Protein AF-G9KR65-F1 (afdb_monomer_lite)

Secondary structure (DSSP, 8-state):
--STTS-HHHHHHHH--SS-HHHHHHHHHIIIIITTSTTTTTS---HHHHHHHHHHHHTT--TT-S--TTS-HHHH-

Radius of gyration: 12.95 Å; chains: 1; bounding box: 30×24×29 Å

Organism: Mustela putorius furo (NCBI:txid9669)

InterPro domains:
  IPR000198 Rho GTPase-activating protein domain [PF00620] (20-77)
  IPR000198 Rho GTPase-activating protein domain [PS50238] (6-77)
  IPR008936 Rho GTPase activation protein [G3DSA:1.10.555.10] (1-77)
  IPR008936 Rho GTPase activation protein [SSF48350] (3-77)
  IPR051627 SLIT-ROBO Rho GTPase-activating [PTHR14166] (1-77)

Structure (mmCIF, N/CA/C/O backbone):
data_AF-G9KR65-F1
#
_entry.id   AF-G9KR65-F1
#
loop_
_atom_site.group_PDB
_atom_site.id
_atom_site.type_symbol
_atom_site.label_atom_id
_atom_site.label_alt_id
_atom_site.label_comp_id
_atom_site.label_asym_id
_atom_site.label_entity_id
_atom_site.label_seq_id
_atom_site.pdbx_PDB_ins_code
_atom_site.Cartn_x
_atom_site.Cartn_y
_atom_site.Cartn_z
_atom_site.occupancy
_atom_site.B_iso_or_equiv
_atom_site.auth_seq_id
_atom_site.auth_comp_id
_atom_site.auth_asym_id
_atom_site.auth_atom_id
_atom_site.pdbx_PDB_model_num
ATOM 1 N N . HIS A 1 1 ? 14.905 -8.891 -5.624 1.00 73.19 1 HIS A N 1
ATOM 2 C CA . HIS A 1 1 ? 14.631 -7.488 -5.997 1.00 73.19 1 HIS A CA 1
ATOM 3 C C . HIS A 1 1 ? 14.327 -6.712 -4.719 1.00 73.19 1 HIS A C 1
ATOM 5 O O . HIS A 1 1 ? 13.809 -7.315 -3.791 1.00 73.19 1 HIS A O 1
ATOM 11 N N . LYS A 1 2 ? 14.687 -5.427 -4.629 1.00 82.44 2 LYS A N 1
ATOM 12 C CA . LYS A 1 2 ? 14.310 -4.582 -3.483 1.00 82.44 2 LYS A CA 1
ATOM 13 C C . LYS A 1 2 ? 12.926 -4.001 -3.751 1.00 82.44 2 LYS A C 1
ATOM 15 O O . LYS A 1 2 ? 12.750 -3.418 -4.822 1.00 82.44 2 LYS A O 1
ATOM 20 N N . LEU A 1 3 ? 11.974 -4.172 -2.837 1.00 91.94 3 LEU A N 1
ATOM 21 C CA . LEU A 1 3 ? 10.598 -3.738 -3.073 1.00 91.94 3 LEU A CA 1
ATOM 22 C C . LEU A 1 3 ? 10.439 -2.230 -2.843 1.00 91.94 3 LEU A C 1
ATOM 24 O O . LEU A 1 3 ? 9.932 -1.521 -3.709 1.00 91.94 3 LEU A O 1
ATOM 28 N N . PHE A 1 4 ? 10.937 -1.713 -1.718 1.00 94.81 4 PHE A N 1
ATOM 29 C CA . PHE A 1 4 ? 10.892 -0.286 -1.411 1.00 94.81 4 PHE A CA 1
ATOM 30 C C . PHE A 1 4 ? 12.205 0.397 -1.792 1.00 94.81 4 PHE A C 1
ATOM 32 O O . PHE A 1 4 ? 13.300 -0.121 -1.570 1.00 94.81 4 PHE A O 1
ATOM 39 N N . ASN A 1 5 ? 12.121 1.619 -2.323 1.00 93.88 5 ASN A N 1
ATOM 40 C CA . ASN A 1 5 ? 13.274 2.370 -2.844 1.00 93.88 5 ASN A CA 1
ATOM 41 C C . ASN A 1 5 ? 14.029 1.643 -3.981 1.00 93.88 5 ASN A C 1
ATOM 43 O O . ASN A 1 5 ? 15.199 1.940 -4.228 1.00 93.88 5 ASN A O 1
ATOM 47 N N . GLY A 1 6 ? 13.396 0.655 -4.622 1.00 93.12 6 GLY A N 1
ATOM 48 C CA . GLY A 1 6 ? 13.898 -0.019 -5.816 1.00 93.12 6 GLY A CA 1
ATOM 49 C C . GLY A 1 6 ? 13.440 0.679 -7.099 1.00 93.12 6 GLY A C 1
ATOM 50 O O . GLY A 1 6 ? 12.574 1.551 -7.077 1.00 93.12 6 GLY A O 1
ATOM 51 N N . CYS A 1 7 ? 14.022 0.288 -8.233 1.00 95.25 7 CYS A N 1
ATOM 52 C CA . CYS A 1 7 ? 13.548 0.728 -9.544 1.00 95.25 7 CYS A CA 1
ATOM 53 C C . CYS A 1 7 ? 12.367 -0.143 -9.991 1.00 95.25 7 CYS A C 1
ATOM 55 O O . CYS A 1 7 ? 12.487 -1.368 -10.023 1.00 95.25 7 CYS A O 1
ATOM 57 N N . MET A 1 8 ? 11.259 0.487 -10.386 1.00 93.94 8 MET A N 1
ATOM 58 C CA . MET A 1 8 ? 10.051 -0.211 -10.833 1.00 93.94 8 MET A CA 1
ATOM 59 C C . MET A 1 8 ? 10.293 -1.061 -12.090 1.00 93.94 8 MET A C 1
ATOM 61 O O . MET A 1 8 ? 9.846 -2.200 -12.161 1.00 93.94 8 MET A O 1
ATOM 65 N N . GLU A 1 9 ? 11.050 -0.558 -13.069 1.00 95.56 9 GLU A N 1
ATOM 66 C CA . GLU A 1 9 ? 11.363 -1.317 -14.290 1.00 95.56 9 GLU A CA 1
ATOM 67 C C . GLU A 1 9 ? 12.193 -2.571 -13.986 1.00 95.56 9 GLU A C 1
ATOM 69 O O . GLU A 1 9 ? 11.942 -3.642 -14.540 1.00 95.56 9 GLU A O 1
ATOM 74 N N . ALA A 1 10 ? 13.157 -2.449 -13.067 1.00 95.38 10 ALA A N 1
ATOM 75 C CA . ALA A 1 10 ? 13.954 -3.581 -12.607 1.00 95.38 10 ALA A CA 1
ATOM 76 C C . ALA A 1 10 ? 13.091 -4.588 -11.836 1.00 95.38 10 ALA A C 1
ATOM 78 O O . ALA A 1 10 ? 13.220 -5.785 -12.066 1.00 95.38 10 ALA A O 1
ATOM 79 N N . PHE A 1 11 ? 12.172 -4.114 -10.983 1.00 94.56 11 PHE A N 1
ATOM 80 C CA . PHE A 1 11 ? 11.198 -4.974 -10.311 1.00 94.56 11 PHE A CA 1
ATOM 81 C C . PHE A 1 11 ? 10.404 -5.800 -11.326 1.00 94.56 11 PHE A C 1
ATOM 83 O O . PHE A 1 11 ? 10.427 -7.021 -11.232 1.00 94.56 11 PHE A O 1
ATOM 90 N N . ILE A 1 12 ? 9.773 -5.157 -12.316 1.00 95.50 12 ILE A N 1
ATOM 91 C CA . ILE A 1 12 ? 8.938 -5.841 -13.316 1.00 95.50 12 ILE A CA 1
ATOM 92 C C . ILE A 1 12 ? 9.759 -6.884 -14.084 1.00 95.50 12 ILE A C 1
ATOM 94 O O . ILE A 1 12 ? 9.297 -8.002 -14.305 1.00 95.50 12 ILE A O 1
ATOM 98 N N . LYS A 1 13 ? 10.991 -6.536 -14.472 1.00 95.69 13 LYS A N 1
ATOM 99 C CA . LYS A 1 13 ? 11.887 -7.445 -15.196 1.00 95.69 13 LYS A CA 1
ATOM 100 C C . LYS A 1 13 ? 12.313 -8.653 -14.354 1.00 95.69 13 LYS A C 1
ATOM 102 O O . LYS A 1 13 ? 12.379 -9.755 -14.891 1.00 95.69 13 LYS A O 1
ATOM 107 N N . ASP A 1 14 ? 12.608 -8.447 -13.072 1.00 94.44 14 ASP A N 1
ATOM 108 C CA . ASP A 1 14 ? 13.135 -9.485 -12.180 1.00 94.44 14 ASP A CA 1
ATOM 109 C C . ASP A 1 14 ? 12.034 -10.380 -11.591 1.00 94.44 14 ASP A C 1
ATOM 111 O O . ASP A 1 14 ? 12.252 -11.576 -11.402 1.00 94.44 14 ASP A O 1
ATOM 115 N N . SER A 1 15 ? 10.873 -9.813 -11.251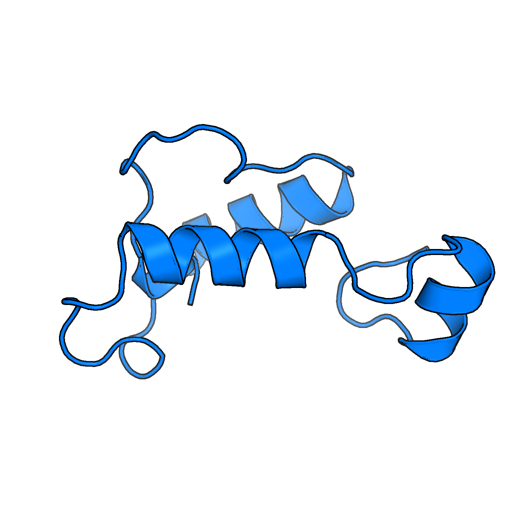 1.00 92.44 15 SER A N 1
ATOM 116 C CA . SER A 1 15 ? 9.752 -10.536 -10.632 1.00 92.44 15 SER A CA 1
ATOM 117 C C . SER A 1 15 ? 8.767 -11.104 -11.655 1.00 92.44 15 SER A C 1
ATOM 119 O O . SER A 1 15 ? 8.045 -12.049 -11.345 1.00 92.44 15 SER A O 1
ATOM 121 N N . GLY A 1 16 ? 8.704 -10.525 -12.860 1.00 94.44 16 GLY A N 1
ATOM 122 C CA . GLY A 1 16 ? 7.679 -10.827 -13.863 1.00 94.44 16 GLY A CA 1
ATOM 123 C C . GLY A 1 16 ? 6.290 -10.270 -13.525 1.00 94.44 16 GLY A C 1
ATOM 124 O O . GLY A 1 16 ? 5.344 -10.496 -14.278 1.00 94.44 16 GLY A O 1
ATOM 125 N N . GLN A 1 17 ? 6.145 -9.545 -12.413 1.00 93.88 17 GLN A N 1
ATOM 126 C CA . GLN A 1 17 ? 4.880 -8.954 -11.985 1.00 93.88 17 GLN A CA 1
ATOM 127 C C . GLN A 1 17 ? 4.767 -7.520 -12.504 1.00 93.88 17 GLN A C 1
ATOM 129 O O . GLN A 1 17 ? 5.652 -6.697 -12.276 1.00 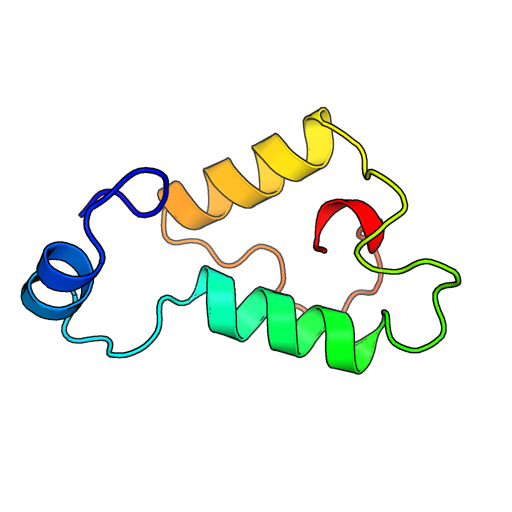93.88 17 GLN A O 1
ATOM 134 N N . ALA A 1 18 ? 3.655 -7.199 -13.169 1.00 94.69 18 ALA A N 1
ATOM 135 C CA . ALA A 1 18 ? 3.396 -5.842 -13.657 1.00 94.69 18 ALA A CA 1
ATOM 136 C C . ALA A 1 18 ? 3.094 -4.854 -12.517 1.00 94.69 18 ALA A C 1
ATOM 138 O O . ALA A 1 18 ? 3.381 -3.663 -12.637 1.00 94.69 18 ALA A O 1
ATOM 139 N N . ILE A 1 19 ? 2.520 -5.352 -11.417 1.00 95.19 19 ILE A N 1
ATOM 140 C CA . ILE A 1 19 ? 2.139 -4.574 -10.240 1.00 95.19 19 ILE A CA 1
ATOM 141 C C . ILE A 1 19 ? 2.750 -5.255 -9.004 1.00 95.19 19 ILE A C 1
ATOM 143 O O . ILE A 1 19 ? 2.602 -6.468 -8.854 1.00 95.19 19 ILE A O 1
ATOM 147 N N . PRO A 1 20 ? 3.463 -4.527 -8.127 1.00 95.62 20 PRO A N 1
ATOM 148 C CA . PRO A 1 20 ? 3.994 -5.098 -6.900 1.00 95.62 20 PRO A CA 1
ATOM 149 C C . PRO A 1 20 ? 2.879 -5.482 -5.927 1.00 95.62 20 PRO A C 1
ATOM 151 O O . PRO A 1 20 ? 1.931 -4.719 -5.742 1.00 95.62 20 PRO A O 1
ATOM 154 N N . LEU A 1 21 ? 3.044 -6.606 -5.225 1.00 94.69 21 LEU A N 1
ATOM 155 C CA . LEU A 1 21 ? 2.049 -7.122 -4.277 1.00 94.69 21 LEU A CA 1
ATOM 156 C C . LEU A 1 21 ? 1.644 -6.103 -3.197 1.00 94.69 21 LEU A C 1
ATOM 158 O O . LEU A 1 21 ? 0.470 -6.008 -2.859 1.00 94.69 21 LEU A O 1
ATOM 162 N N . VAL A 1 22 ? 2.587 -5.290 -2.704 1.00 96.56 22 VAL A N 1
ATOM 163 C CA . VAL A 1 22 ? 2.295 -4.202 -1.749 1.00 96.56 22 VAL A CA 1
ATOM 164 C C . VAL A 1 22 ? 1.267 -3.207 -2.291 1.00 96.56 22 VAL A C 1
ATOM 166 O O . VAL A 1 22 ? 0.408 -2.745 -1.549 1.00 96.56 22 VAL A O 1
ATOM 169 N N . VAL A 1 23 ? 1.308 -2.903 -3.591 1.00 97.19 23 VAL A N 1
ATOM 170 C CA . VAL A 1 23 ? 0.370 -1.964 -4.216 1.00 97.19 23 VAL A CA 1
ATOM 171 C C . VAL A 1 23 ? -1.019 -2.591 -4.287 1.00 97.19 23 VAL A C 1
ATOM 173 O O . VAL A 1 23 ? -1.988 -1.975 -3.848 1.00 97.19 23 VAL A O 1
ATOM 176 N N . GLU A 1 24 ? -1.126 -3.820 -4.794 1.00 96.88 24 GLU A N 1
ATOM 177 C CA . GLU A 1 24 ? -2.415 -4.514 -4.908 1.00 96.88 24 GLU A CA 1
ATOM 178 C C . GLU A 1 24 ? -3.057 -4.752 -3.539 1.00 96.88 24 GLU A C 1
ATOM 180 O O . GLU A 1 24 ? -4.247 -4.486 -3.352 1.00 96.88 24 GLU A O 1
ATOM 185 N N . SER A 1 25 ? -2.266 -5.211 -2.568 1.00 96.75 25 SER A N 1
ATOM 186 C CA . SER A 1 25 ? -2.763 -5.571 -1.245 1.00 96.75 25 SER A CA 1
ATOM 187 C C . SER A 1 25 ? -3.187 -4.346 -0.431 1.00 96.75 25 SER A C 1
ATOM 189 O O . SER A 1 25 ? -4.298 -4.337 0.102 1.00 96.75 25 SER A O 1
ATOM 191 N N . CYS A 1 26 ? -2.396 -3.263 -0.419 1.00 97.31 26 CYS A N 1
ATOM 192 C CA . CYS A 1 26 ? -2.808 -2.017 0.237 1.00 97.31 26 CYS A CA 1
ATOM 193 C C . CYS A 1 26 ? -4.083 -1.439 -0.395 1.00 97.31 26 CYS A C 1
ATOM 195 O O . CYS A 1 26 ? -5.001 -1.056 0.329 1.00 97.31 26 CYS A O 1
ATOM 197 N N . ILE A 1 27 ? -4.193 -1.423 -1.732 1.00 97.38 27 ILE A N 1
ATOM 198 C CA . ILE A 1 27 ? -5.407 -0.946 -2.417 1.00 97.38 27 ILE A CA 1
ATOM 199 C C . ILE A 1 27 ? -6.619 -1.795 -2.026 1.00 97.38 27 ILE A C 1
ATOM 201 O O . ILE A 1 27 ? -7.670 -1.245 -1.690 1.00 97.38 27 ILE A O 1
ATOM 205 N N . ARG A 1 28 ? -6.491 -3.128 -2.043 1.00 96.38 28 ARG A N 1
ATOM 206 C CA . ARG A 1 28 ? -7.563 -4.042 -1.627 1.00 96.38 28 ARG A CA 1
ATOM 207 C C . ARG A 1 28 ? -7.991 -3.767 -0.186 1.00 96.38 28 ARG A C 1
ATOM 209 O O . ARG A 1 28 ? -9.181 -3.583 0.055 1.00 96.38 28 ARG A O 1
ATOM 216 N N . TYR A 1 29 ? -7.043 -3.692 0.745 1.00 96.75 29 TYR A N 1
ATOM 217 C CA . TYR A 1 29 ? -7.329 -3.469 2.162 1.00 96.75 29 TYR A CA 1
ATOM 218 C C . TYR A 1 29 ? -8.018 -2.114 2.397 1.00 96.75 29 TYR A C 1
ATOM 220 O O . TYR A 1 29 ? -9.025 -2.036 3.100 1.00 96.75 29 TYR A O 1
ATOM 228 N N . ILE A 1 30 ? -7.552 -1.048 1.738 1.00 96.25 30 ILE A N 1
ATOM 229 C CA . ILE A 1 30 ? -8.167 0.284 1.840 1.00 96.25 30 ILE A CA 1
ATOM 230 C C . ILE A 1 30 ? -9.573 0.309 1.237 1.00 96.25 30 ILE A C 1
ATOM 232 O O . ILE A 1 30 ? -10.469 0.933 1.807 1.00 96.25 30 ILE A O 1
ATOM 236 N N . ASN A 1 31 ? -9.804 -0.409 0.137 1.00 95.62 31 ASN A N 1
ATOM 237 C CA . ASN A 1 31 ? -11.139 -0.543 -0.443 1.00 95.62 31 ASN A CA 1
ATOM 238 C C . ASN A 1 31 ? -12.112 -1.287 0.482 1.00 95.62 31 ASN A C 1
ATOM 240 O O . ASN A 1 31 ? -13.291 -0.939 0.519 1.00 95.62 31 ASN A O 1
ATOM 244 N N . LEU A 1 32 ? -11.634 -2.289 1.225 1.00 94.38 32 LEU A N 1
ATOM 245 C CA . LEU A 1 32 ? -12.460 -3.070 2.147 1.00 94.38 32 LEU A CA 1
ATOM 246 C C . LEU A 1 32 ? -12.765 -2.311 3.446 1.00 94.38 32 LEU A C 1
ATOM 248 O O . LEU A 1 32 ? -13.910 -2.317 3.897 1.00 94.38 32 LEU A O 1
ATOM 252 N N . TYR A 1 33 ? -11.769 -1.640 4.032 1.00 94.69 33 TYR A N 1
ATOM 253 C CA . TYR A 1 33 ? -11.867 -1.131 5.408 1.00 94.69 33 TYR A CA 1
ATOM 254 C C . TYR A 1 33 ? -11.723 0.391 5.542 1.00 94.69 33 TYR A C 1
ATOM 256 O O . TYR A 1 33 ? -12.124 0.958 6.557 1.00 94.69 33 TYR A O 1
ATOM 264 N N . GLY A 1 34 ? -11.180 1.081 4.536 1.00 94.38 34 GLY A N 1
ATOM 265 C CA . GLY A 1 34 ? -10.741 2.475 4.664 1.00 94.38 34 GLY A CA 1
ATOM 266 C C . GLY A 1 34 ? -11.619 3.541 4.020 1.00 94.38 34 GLY A C 1
ATOM 267 O O . GLY A 1 34 ? -11.425 4.722 4.295 1.00 94.38 34 GLY A O 1
ATOM 268 N N . LEU A 1 35 ? -12.604 3.177 3.195 1.00 94.75 35 LEU A N 1
ATOM 269 C CA . LEU A 1 35 ? -13.360 4.166 2.406 1.00 94.75 35 LEU A CA 1
ATOM 270 C C . LEU A 1 35 ? -14.220 5.124 3.244 1.00 94.75 35 LEU A C 1
ATOM 272 O O . LEU A 1 35 ? -14.560 6.208 2.777 1.00 94.75 35 LEU A O 1
ATOM 276 N N . GLN A 1 36 ? -14.570 4.738 4.473 1.00 94.12 36 GLN A N 1
ATOM 277 C CA . GLN A 1 36 ? -15.308 5.595 5.409 1.00 94.12 36 GLN A CA 1
ATOM 278 C C . GLN A 1 36 ? -14.383 6.381 6.355 1.00 94.12 36 GLN A C 1
ATOM 280 O O . GLN A 1 36 ? -14.863 7.203 7.135 1.00 94.12 36 GLN A O 1
ATOM 285 N N . GLN A 1 37 ? -13.063 6.162 6.293 1.00 95.50 37 GLN A N 1
ATOM 286 C CA . GLN A 1 37 ? -12.100 6.855 7.142 1.00 95.50 37 GLN A CA 1
ATOM 287 C C . GLN A 1 37 ? -11.978 8.322 6.721 1.00 95.50 37 GLN A C 1
ATOM 289 O O . GLN A 1 37 ? -11.528 8.661 5.621 1.00 95.50 37 GLN A O 1
ATOM 294 N N . GLN A 1 38 ? -12.326 9.229 7.633 1.00 96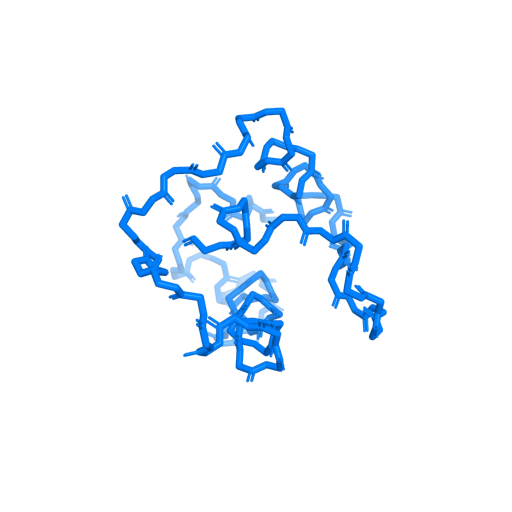.44 38 GLN A N 1
ATOM 295 C CA . GLN A 1 38 ? -12.176 10.655 7.389 1.00 96.44 38 GLN A CA 1
ATOM 296 C C . GLN A 1 38 ? -10.695 11.017 7.228 1.00 96.44 38 GLN A C 1
ATOM 298 O O . GLN A 1 38 ? -9.894 10.861 8.144 1.00 96.44 38 GLN A O 1
ATOM 303 N N . GLY A 1 39 ? -10.341 11.582 6.073 1.00 96.56 39 GLY A N 1
ATOM 304 C CA . GLY A 1 39 ? -8.962 11.992 5.813 1.00 96.56 39 GLY A CA 1
ATOM 305 C C . GLY A 1 39 ? -8.005 10.836 5.527 1.00 96.56 39 GLY A C 1
ATOM 306 O O . GLY A 1 39 ? -6.807 11.013 5.737 1.00 96.56 39 GLY A O 1
ATOM 307 N N . ILE A 1 40 ? -8.508 9.705 5.022 1.00 96.38 40 ILE A N 1
ATOM 308 C CA . ILE A 1 40 ? -7.683 8.655 4.410 1.00 96.38 40 ILE A CA 1
ATOM 309 C C . ILE A 1 40 ? -6.669 9.269 3.425 1.00 96.38 40 ILE A C 1
ATOM 311 O O . ILE A 1 40 ? -6.997 10.224 2.714 1.00 96.38 40 ILE A O 1
ATOM 315 N N . PHE A 1 41 ? -5.426 8.777 3.444 1.00 97.50 41 PHE A N 1
ATOM 316 C CA . PHE A 1 41 ? -4.250 9.328 2.740 1.00 97.50 41 PHE A CA 1
ATOM 317 C C . PHE A 1 41 ? -3.743 10.707 3.204 1.00 97.50 41 PHE A C 1
ATOM 319 O O . PHE A 1 41 ? -2.747 11.203 2.679 1.00 97.50 41 PHE A O 1
ATOM 326 N N . ARG A 1 42 ? -4.406 11.363 4.164 1.00 97.31 42 ARG A N 1
ATOM 327 C CA . ARG A 1 42 ? -3.973 12.662 4.715 1.00 97.31 42 ARG A CA 1
ATOM 328 C C . ARG A 1 42 ? -3.534 12.562 6.170 1.00 97.31 42 ARG A C 1
ATOM 330 O O . ARG A 1 42 ? -2.603 13.257 6.570 1.00 97.31 42 ARG A O 1
ATOM 337 N N . VAL A 1 43 ? -4.245 11.775 6.974 1.00 96.69 43 VAL A N 1
ATOM 338 C CA . VAL A 1 43 ? -3.904 11.547 8.382 1.00 96.69 43 VAL A CA 1
ATOM 339 C C . VAL A 1 43 ? -2.753 10.538 8.438 1.00 96.69 43 VAL A C 1
ATOM 341 O O . VAL A 1 43 ? -2.881 9.482 7.827 1.00 96.69 43 VAL A O 1
ATOM 344 N N . PRO A 1 44 ? -1.633 10.837 9.123 1.00 96.56 44 PRO A N 1
ATOM 345 C CA . PRO A 1 44 ? -0.523 9.898 9.216 1.00 96.56 44 PRO A CA 1
ATOM 346 C C . PRO A 1 44 ? -0.867 8.736 10.152 1.00 96.56 44 PRO A C 1
ATOM 348 O O . PRO A 1 44 ? -1.403 8.958 11.238 1.00 96.56 44 PRO A O 1
ATOM 351 N N . GLY A 1 45 ? -0.494 7.520 9.760 1.00 96.50 45 GLY A N 1
ATOM 352 C CA . GLY A 1 45 ? -0.492 6.357 10.643 1.00 96.50 45 GLY A CA 1
ATOM 353 C C . GLY A 1 45 ? 0.723 6.272 11.564 1.00 96.50 45 GLY A C 1
ATOM 354 O O . GLY A 1 45 ? 1.620 7.127 11.579 1.00 96.50 45 GLY A O 1
ATOM 355 N N . SER A 1 46 ? 0.768 5.185 12.328 1.00 96.81 46 SER A N 1
ATOM 356 C CA . SER A 1 46 ? 1.870 4.869 13.234 1.00 96.81 46 SER A CA 1
ATOM 357 C C . SER A 1 46 ? 3.138 4.512 12.458 1.00 96.81 46 SER A C 1
ATOM 359 O O . SER A 1 46 ? 3.170 3.541 11.708 1.00 96.81 46 SER A O 1
ATOM 361 N N . GLN A 1 47 ? 4.238 5.234 12.698 1.00 97.69 47 GLN A N 1
ATOM 362 C CA . GLN A 1 47 ? 5.532 4.925 12.071 1.00 97.69 47 GLN A CA 1
ATOM 363 C C . GLN A 1 47 ? 6.044 3.519 12.407 1.00 97.69 47 GLN A C 1
ATOM 365 O O . GLN A 1 47 ? 6.739 2.911 11.598 1.00 97.69 47 GLN A O 1
ATOM 370 N N . VAL A 1 48 ? 5.720 2.999 13.594 1.00 97.50 48 VAL A N 1
ATOM 371 C CA . VAL A 1 48 ? 6.092 1.631 13.980 1.00 97.50 48 VAL A CA 1
ATOM 372 C C . VAL A 1 48 ? 5.366 0.632 13.082 1.00 97.50 48 VAL A C 1
ATOM 374 O O . VAL A 1 48 ? 6.007 -0.201 12.452 1.00 97.50 48 VAL A O 1
ATOM 377 N N . GLU A 1 49 ? 4.053 0.792 12.928 1.00 96.81 49 GLU A N 1
ATOM 378 C CA . GLU A 1 49 ? 3.230 -0.118 12.131 1.00 96.81 49 GLU A CA 1
ATOM 379 C C . GLU A 1 49 ? 3.531 -0.017 10.630 1.00 96.81 49 GLU A C 1
ATOM 381 O O . GLU A 1 49 ? 3.663 -1.041 9.966 1.00 96.81 49 GLU A O 1
ATOM 386 N N . VAL A 1 50 ? 3.745 1.195 10.102 1.00 97.69 50 VAL A N 1
ATOM 387 C CA . VAL A 1 50 ? 4.204 1.409 8.716 1.00 97.69 50 VAL A CA 1
ATOM 388 C C . VAL A 1 50 ? 5.509 0.649 8.454 1.00 97.69 50 VAL A C 1
ATOM 390 O O . VAL A 1 50 ? 5.663 0.000 7.417 1.00 97.69 50 VAL A O 1
ATOM 393 N N . ASN A 1 51 ? 6.457 0.699 9.396 1.00 97.62 51 ASN A N 1
ATOM 394 C CA . ASN A 1 51 ? 7.717 -0.030 9.271 1.00 97.62 51 ASN A CA 1
ATOM 395 C C . ASN A 1 51 ? 7.516 -1.548 9.353 1.00 97.62 51 ASN A C 1
ATOM 397 O O . ASN A 1 51 ? 8.154 -2.276 8.592 1.00 97.62 51 ASN A O 1
ATOM 401 N N . ASP A 1 52 ? 6.625 -2.032 10.214 1.00 97.12 52 ASP A N 1
ATOM 402 C CA . ASP A 1 52 ? 6.319 -3.461 10.333 1.00 97.12 52 ASP A CA 1
ATOM 403 C C . ASP A 1 52 ? 5.656 -4.015 9.061 1.00 97.12 52 ASP A C 1
ATOM 405 O O . ASP A 1 52 ? 6.057 -5.074 8.562 1.00 97.12 52 ASP A O 1
ATOM 409 N N . ILE A 1 53 ? 4.707 -3.270 8.481 1.00 96.81 53 ILE A N 1
ATOM 410 C CA . ILE A 1 53 ? 4.061 -3.596 7.200 1.00 96.81 53 ILE A CA 1
ATOM 411 C C . ILE A 1 53 ? 5.114 -3.648 6.090 1.00 96.81 53 ILE A C 1
ATOM 413 O O . ILE A 1 53 ? 5.250 -4.659 5.395 1.00 96.81 53 ILE A O 1
ATOM 417 N N . LYS A 1 54 ? 5.923 -2.590 5.967 1.00 97.12 54 LYS A N 1
ATOM 418 C CA . LYS A 1 54 ? 7.013 -2.503 4.989 1.00 97.12 54 LYS A CA 1
ATOM 419 C C . LYS A 1 54 ? 7.982 -3.680 5.101 1.00 97.12 54 LYS A C 1
ATOM 421 O O . LYS A 1 54 ? 8.316 -4.299 4.094 1.00 97.12 54 LYS A O 1
ATOM 426 N N . ASN A 1 55 ? 8.440 -3.987 6.314 1.00 96.88 55 ASN A N 1
ATOM 427 C CA . ASN A 1 55 ? 9.400 -5.060 6.557 1.00 96.88 55 ASN A CA 1
ATOM 428 C C . ASN A 1 55 ? 8.828 -6.435 6.200 1.00 96.88 55 ASN A C 1
ATOM 430 O O . ASN A 1 55 ? 9.580 -7.297 5.755 1.00 96.88 55 ASN A O 1
ATOM 434 N N . SER A 1 56 ? 7.525 -6.645 6.388 1.00 96.44 56 SER A N 1
ATOM 435 C CA . SER A 1 56 ? 6.859 -7.899 6.021 1.00 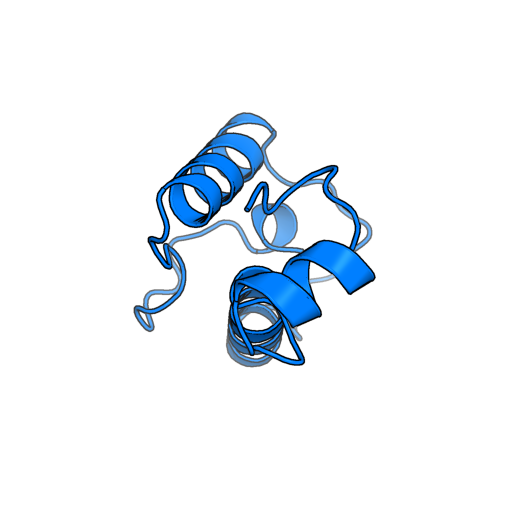96.44 56 SER A CA 1
ATOM 436 C C . SER A 1 56 ? 6.805 -8.070 4.503 1.00 96.44 56 SER A C 1
ATOM 438 O O . SER A 1 56 ? 7.260 -9.090 3.988 1.00 96.44 56 SER A O 1
ATOM 440 N N . PHE A 1 57 ? 6.426 -7.021 3.771 1.00 96.56 57 PHE A N 1
ATOM 441 C CA . PHE A 1 57 ? 6.485 -7.035 2.309 1.00 96.56 57 PHE A CA 1
ATOM 442 C C . PHE A 1 57 ? 7.912 -7.211 1.756 1.00 96.56 57 PHE A C 1
ATOM 444 O O . PHE A 1 57 ? 8.103 -7.952 0.795 1.00 96.56 57 PHE A O 1
ATOM 451 N N . GLU A 1 58 ? 8.938 -6.609 2.371 1.00 95.19 58 GLU A N 1
ATOM 452 C CA . GLU A 1 58 ? 10.346 -6.836 1.978 1.00 95.19 58 GLU A CA 1
ATOM 453 C C . GLU A 1 58 ? 10.819 -8.282 2.228 1.00 95.19 58 GLU A C 1
ATOM 455 O O . GLU A 1 58 ? 11.739 -8.746 1.555 1.00 95.19 58 GLU A O 1
ATOM 460 N N . ARG A 1 59 ? 10.194 -9.022 3.158 1.00 94.31 59 ARG A N 1
ATOM 461 C CA . ARG A 1 59 ? 10.428 -10.469 3.345 1.00 94.31 59 ARG A CA 1
ATOM 462 C C . ARG A 1 59 ? 9.654 -11.342 2.349 1.00 94.31 59 ARG A C 1
ATOM 464 O O . ARG A 1 59 ? 9.870 -12.551 2.324 1.00 94.31 59 ARG A O 1
ATOM 471 N N . GLY A 1 60 ? 8.791 -10.751 1.520 1.00 92.44 60 GLY A N 1
ATOM 472 C CA . GLY A 1 60 ? 7.900 -11.471 0.607 1.00 92.44 60 GLY A CA 1
ATOM 473 C C . GLY A 1 60 ? 6.606 -11.968 1.260 1.00 92.44 60 GLY A C 1
ATOM 474 O O . GLY A 1 60 ? 5.920 -12.801 0.675 1.00 92.44 60 GLY A O 1
ATOM 475 N N . GLU A 1 61 ? 6.277 -11.479 2.458 1.00 94.62 61 GLU A N 1
ATOM 476 C CA . GLU A 1 61 ? 5.015 -11.756 3.152 1.00 94.62 61 GLU A CA 1
ATOM 477 C C . GLU A 1 61 ? 3.965 -10.692 2.791 1.00 94.62 61 GLU A C 1
ATOM 479 O O . GLU A 1 61 ? 4.310 -9.541 2.523 1.00 94.62 61 GLU A O 1
ATOM 484 N N . ASP A 1 62 ? 2.679 -11.048 2.833 1.00 95.31 62 ASP A N 1
ATOM 485 C CA . ASP A 1 62 ? 1.574 -10.086 2.734 1.00 95.31 62 ASP A CA 1
ATOM 486 C C . ASP A 1 62 ? 0.879 -9.953 4.099 1.00 95.31 62 ASP A C 1
ATOM 488 O O . ASP A 1 62 ? 0.060 -10.804 4.451 1.00 95.31 62 ASP A O 1
ATOM 492 N N . PRO A 1 63 ? 1.189 -8.911 4.894 1.00 94.62 63 PRO A N 1
ATOM 493 C CA . PRO A 1 63 ? 0.607 -8.726 6.222 1.00 94.62 63 PRO A CA 1
ATOM 494 C C . PRO A 1 63 ? -0.865 -8.281 6.192 1.00 94.62 63 PRO A C 1
ATOM 496 O O . PRO A 1 63 ? -1.448 -8.090 7.258 1.00 94.62 63 PRO A O 1
ATOM 499 N N . LEU A 1 64 ? -1.445 -8.065 5.003 1.00 95.38 64 LEU A N 1
ATOM 500 C CA . LEU A 1 64 ? -2.815 -7.584 4.798 1.00 95.38 64 LEU A CA 1
ATOM 501 C C . LEU A 1 64 ? -3.699 -8.626 4.093 1.00 95.38 64 LEU A C 1
ATOM 503 O O . LEU A 1 64 ? -4.828 -8.312 3.707 1.00 95.38 64 LEU A O 1
ATOM 507 N N . VAL A 1 65 ? -3.187 -9.838 3.843 1.00 91.94 65 VAL A N 1
ATOM 508 C CA . VAL A 1 65 ? -3.908 -10.898 3.114 1.00 91.94 65 VAL A CA 1
ATOM 509 C C . VAL A 1 65 ? -5.147 -11.384 3.862 1.00 91.94 65 VAL A C 1
ATOM 511 O O . VAL A 1 65 ? -6.151 -11.702 3.228 1.00 91.94 65 VAL A O 1
ATOM 514 N N . ASP A 1 66 ? -5.090 -11.391 5.193 1.00 82.56 66 ASP A N 1
ATOM 515 C CA . ASP A 1 66 ? -6.188 -11.833 6.042 1.00 82.56 66 ASP A CA 1
ATOM 516 C C . ASP A 1 66 ? -7.245 -10.728 6.187 1.00 82.56 66 ASP A C 1
ATOM 518 O O . ASP A 1 66 ? -6.920 -9.563 6.416 1.00 82.56 66 ASP A O 1
ATOM 522 N N . ASP A 1 67 ? -8.527 -11.100 6.102 1.00 67.69 67 ASP A N 1
ATOM 523 C CA . ASP A 1 67 ? -9.682 -10.185 6.167 1.00 67.69 67 ASP A CA 1
ATOM 524 C C . ASP A 1 67 ? -9.972 -9.652 7.595 1.00 67.69 67 ASP A C 1
ATOM 526 O O . ASP A 1 67 ? -11.122 -9.402 7.977 1.00 67.69 67 ASP A O 1
ATOM 530 N N . GLN A 1 68 ? -8.935 -9.490 8.417 1.00 70.56 68 GLN A N 1
ATOM 531 C CA . GLN A 1 68 ? -9.044 -8.966 9.774 1.00 70.56 68 GLN A CA 1
ATOM 532 C C . GLN A 1 68 ? -8.780 -7.458 9.774 1.00 70.56 68 GLN A C 1
ATOM 534 O O . GLN A 1 68 ? -7.692 -7.001 9.431 1.00 70.56 68 GLN A O 1
ATOM 539 N N . ASN A 1 69 ? -9.771 -6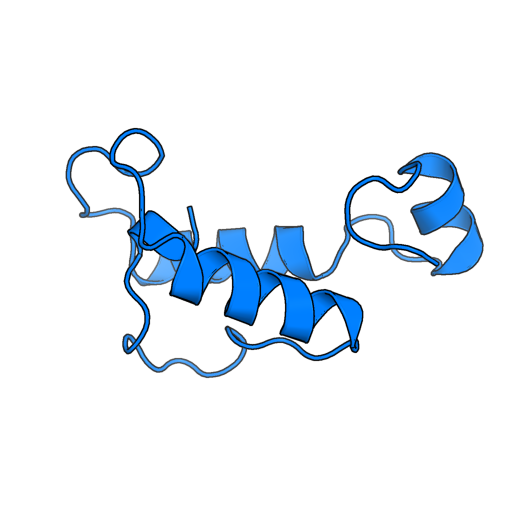.675 10.211 1.00 74.12 69 ASN A N 1
ATOM 540 C CA . ASN A 1 69 ? -9.662 -5.222 10.375 1.00 74.12 69 ASN A CA 1
ATOM 541 C C . ASN A 1 69 ? -8.899 -4.849 11.665 1.00 74.12 69 ASN A C 1
ATOM 543 O O . ASN A 1 69 ? -9.422 -4.145 12.529 1.00 74.12 69 ASN A O 1
ATOM 547 N N . GLU A 1 70 ? -7.695 -5.391 11.840 1.00 81.50 70 GLU A N 1
ATOM 548 C CA . GLU A 1 70 ? -6.878 -5.193 13.047 1.00 81.50 70 GLU A CA 1
ATOM 549 C C . GLU A 1 70 ? -5.843 -4.072 12.894 1.00 81.50 70 GLU A C 1
ATOM 551 O O . GLU A 1 70 ? -5.329 -3.570 13.894 1.00 81.50 70 GLU A O 1
ATOM 556 N N . ARG A 1 71 ? -5.533 -3.669 11.656 1.00 87.00 71 ARG A N 1
ATOM 557 C CA . ARG A 1 71 ? -4.536 -2.629 11.361 1.00 87.00 71 ARG A CA 1
ATOM 558 C C . ARG A 1 71 ? -5.152 -1.239 11.384 1.00 87.00 71 ARG A C 1
ATOM 560 O O . ARG A 1 71 ? -6.260 -1.050 10.878 1.00 87.00 71 ARG A O 1
ATOM 567 N N . ASP A 1 72 ? -4.410 -0.251 11.891 1.00 93.69 72 ASP A N 1
ATOM 568 C CA . ASP A 1 72 ? -4.788 1.152 11.690 1.00 93.69 72 ASP A CA 1
ATOM 569 C C . ASP A 1 72 ? -4.736 1.456 10.194 1.00 93.69 72 ASP A C 1
ATOM 571 O O . ASP A 1 72 ? -3.692 1.365 9.543 1.00 93.69 72 ASP A O 1
ATOM 575 N N . ILE A 1 73 ? -5.881 1.838 9.637 1.00 95.75 73 ILE A N 1
ATOM 576 C CA . ILE A 1 73 ? -6.003 2.122 8.215 1.00 95.75 73 ILE A CA 1
ATOM 577 C C . ILE A 1 73 ? -5.047 3.229 7.754 1.00 95.75 73 ILE A C 1
ATOM 579 O O . ILE A 1 73 ? -4.553 3.187 6.629 1.00 95.75 73 ILE A O 1
ATOM 583 N N . ASN A 1 74 ? -4.736 4.193 8.624 1.00 97.06 74 ASN A N 1
ATOM 584 C CA . ASN A 1 74 ? -3.830 5.291 8.290 1.00 97.06 74 ASN A CA 1
ATOM 585 C C . ASN A 1 74 ? -2.362 4.833 8.233 1.00 97.06 74 ASN A C 1
ATOM 587 O O . ASN A 1 74 ? -1.524 5.549 7.699 1.00 97.06 74 ASN A O 1
ATOM 591 N N . SER A 1 75 ? -2.038 3.658 8.786 1.00 9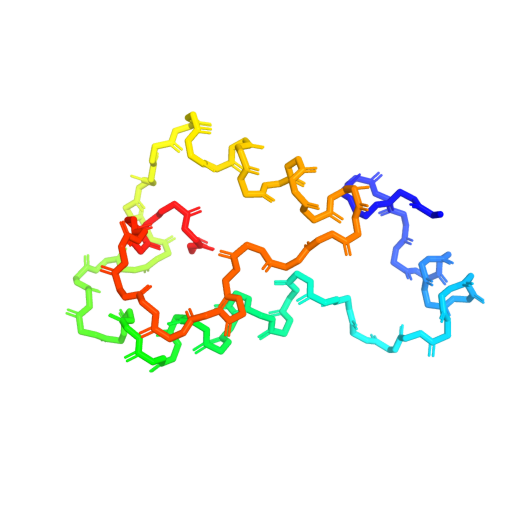7.00 75 SER A N 1
ATOM 592 C CA . SER A 1 75 ? -0.722 3.017 8.652 1.00 97.00 75 SER A CA 1
ATOM 593 C C . SER A 1 75 ? -0.593 2.221 7.348 1.00 97.00 75 SER A C 1
ATOM 595 O O . SER A 1 75 ? 0.522 1.949 6.905 1.00 97.00 75 SER A O 1
ATOM 597 N N . VAL A 1 76 ? -1.719 1.826 6.743 1.00 96.44 76 VAL A N 1
ATOM 598 C CA . VAL A 1 76 ? -1.766 1.122 5.449 1.00 96.44 76 VAL A CA 1
ATOM 599 C C . VAL A 1 76 ? -1.796 2.105 4.268 1.00 96.44 76 VAL A C 1
ATOM 601 O O . VAL A 1 76 ? -1.249 1.790 3.209 1.00 96.44 76 VAL A O 1
ATOM 604 N N . ALA A 1 77 ? -2.448 3.260 4.447 1.00 95.56 77 ALA A N 1
ATOM 605 C CA . ALA A 1 77 ? -2.651 4.311 3.442 1.00 95.56 77 ALA A CA 1
ATOM 606 C C . ALA A 1 77 ? -1.482 5.297 3.334 1.00 95.56 77 ALA A C 1
ATOM 608 O O . ALA A 1 77 ? -1.149 5.661 2.182 1.00 95.56 77 ALA A O 1
#

pLDDT: mean 93.73, std 6.09, range [67.69, 97.69]

Foldseek 3Di:
DADPPDDLVVCCVVVVDNDQPLVVLLVVLCVLAPPPPDQQVHDADDPVLLVVCNVCVRVVHHPRPDPDPPDDNNSSD

Sequence (77 aa):
HKLFNGCMEAFIKDSGQAIPLVVESCIRYINLYGLQQQGIFRVPGSQVEVNDIKNSFERGEDPLVDDQNERDINSVA